Protein AF-A0A7S4DBD8-F1 (afdb_monomer_lite)

Structure (mmCIF, N/CA/C/O backbone):
data_AF-A0A7S4DBD8-F1
#
_entry.id   AF-A0A7S4DBD8-F1
#
loop_
_atom_site.group_PDB
_atom_site.id
_atom_site.type_symbol
_atom_site.label_atom_id
_atom_site.label_alt_id
_atom_site.label_comp_id
_atom_site.label_asym_id
_atom_site.label_entity_id
_atom_site.label_seq_id
_atom_site.pdbx_PDB_ins_code
_atom_site.Cartn_x
_atom_site.Cartn_y
_atom_site.Cartn_z
_atom_site.occupancy
_atom_site.B_iso_or_equiv
_atom_site.auth_seq_id
_atom_site.auth_comp_id
_atom_site.auth_asym_id
_atom_site.auth_atom_id
_atom_site.pdbx_PDB_model_num
ATOM 1 N N . SER A 1 1 ? -1.464 -14.300 -51.117 1.00 30.84 1 SER A N 1
ATOM 2 C CA . SER A 1 1 ? -1.852 -12.880 -51.009 1.00 30.84 1 SER A CA 1
ATOM 3 C C . SER A 1 1 ? -0.601 -12.068 -50.718 1.00 30.84 1 SER A C 1
ATOM 5 O O . SER A 1 1 ? 0.132 -12.392 -49.793 1.00 30.84 1 SER A O 1
ATOM 7 N N . SER A 1 2 ? -0.289 -11.096 -51.573 1.00 32.88 2 SER A N 1
ATOM 8 C CA . SER A 1 2 ? 0.919 -10.268 -51.494 1.00 32.88 2 SER A CA 1
ATOM 9 C C . SER A 1 2 ? 0.820 -9.290 -50.318 1.00 32.88 2 SER A C 1
ATOM 11 O O . SER A 1 2 ? 0.031 -8.345 -50.369 1.00 32.88 2 SER A O 1
ATOM 13 N N . GLY A 1 3 ? 1.591 -9.513 -49.253 1.00 34.25 3 GLY A N 1
ATOM 14 C CA . GLY A 1 3 ? 1.747 -8.522 -48.189 1.00 34.25 3 GLY A CA 1
ATOM 15 C C . GLY A 1 3 ? 2.461 -7.293 -48.745 1.00 34.25 3 GLY A C 1
ATOM 16 O O . GLY A 1 3 ? 3.567 -7.412 -49.268 1.00 34.25 3 GLY A O 1
ATOM 17 N N . LYS A 1 4 ? 1.819 -6.125 -48.680 1.00 39.41 4 LYS A N 1
ATOM 18 C CA . LYS A 1 4 ? 2.449 -4.860 -49.066 1.00 39.41 4 LYS A CA 1
ATOM 19 C C . LYS A 1 4 ? 3.406 -4.444 -47.945 1.00 39.41 4 LYS A C 1
ATOM 21 O O . LYS A 1 4 ? 2.991 -4.362 -46.794 1.00 39.41 4 LYS A O 1
ATOM 26 N N . LYS A 1 5 ? 4.683 -4.238 -48.274 1.00 40.88 5 LYS A N 1
ATOM 27 C CA . LYS A 1 5 ? 5.710 -3.761 -47.334 1.00 40.88 5 LYS A CA 1
ATOM 28 C C . LYS A 1 5 ? 5.734 -2.234 -47.349 1.00 40.88 5 LYS A C 1
ATOM 30 O O . LYS A 1 5 ? 5.762 -1.646 -48.434 1.00 40.88 5 LYS A O 1
ATOM 35 N N . PHE A 1 6 ? 5.750 -1.615 -46.172 1.00 42.97 6 PHE A N 1
ATOM 36 C CA . PHE A 1 6 ? 5.856 -0.165 -46.014 1.00 42.97 6 PHE A CA 1
ATOM 37 C C . PHE A 1 6 ? 7.155 0.182 -45.281 1.00 42.97 6 PHE A C 1
ATOM 39 O O . PHE A 1 6 ? 7.536 -0.487 -44.320 1.00 42.97 6 PHE A O 1
ATOM 46 N N . SER A 1 7 ? 7.845 1.221 -45.734 1.00 41.75 7 SER A N 1
ATOM 47 C CA . SER A 1 7 ? 8.977 1.830 -45.042 1.00 41.75 7 SER A CA 1
ATOM 48 C C . SER A 1 7 ? 8.594 3.246 -44.633 1.00 41.75 7 SER A C 1
ATOM 50 O O . SER A 1 7 ? 7.959 3.970 -45.394 1.00 41.75 7 SER A O 1
ATOM 52 N N . CYS A 1 8 ? 8.933 3.639 -43.409 1.00 42.66 8 CYS A N 1
ATOM 53 C CA . CYS A 1 8 ? 8.659 4.977 -42.906 1.00 42.66 8 CYS A CA 1
ATOM 54 C C . CYS A 1 8 ? 9.992 5.655 -42.597 1.00 42.66 8 CYS A C 1
ATOM 56 O O . CYS A 1 8 ? 10.751 5.179 -41.757 1.00 42.66 8 CYS A O 1
ATOM 58 N N . SER A 1 9 ? 10.292 6.760 -43.276 1.00 43.16 9 SER A N 1
ATOM 59 C CA . SER A 1 9 ? 11.479 7.570 -42.994 1.00 43.16 9 SER A CA 1
ATOM 60 C C . SER A 1 9 ? 11.057 8.880 -42.341 1.00 43.16 9 SER A C 1
ATOM 62 O O . SER A 1 9 ? 10.269 9.635 -42.916 1.00 43.16 9 SER A O 1
ATOM 64 N N . ILE A 1 10 ? 11.585 9.145 -41.148 1.00 44.38 10 ILE A N 1
ATOM 65 C CA . ILE A 1 10 ? 11.372 10.392 -40.412 1.00 44.38 10 ILE A CA 1
ATOM 66 C C . ILE A 1 10 ? 12.601 11.268 -40.655 1.00 44.38 10 ILE A C 1
ATOM 68 O O . ILE A 1 10 ? 13.724 10.834 -40.408 1.00 44.38 10 ILE A O 1
ATOM 72 N N . SER A 1 11 ? 12.390 12.477 -41.171 1.00 39.19 11 SER A N 1
ATOM 73 C CA . SER A 1 11 ? 13.423 13.519 -41.241 1.00 39.19 11 SER A CA 1
ATOM 74 C C . SER A 1 11 ? 13.046 14.662 -40.300 1.00 39.19 11 SER A C 1
ATOM 76 O O . SER A 1 11 ? 11.865 14.802 -39.986 1.00 39.19 11 SER A O 1
ATOM 78 N N . ASP A 1 12 ? 14.015 15.483 -39.884 1.00 38.62 12 ASP A N 1
ATOM 79 C CA . ASP A 1 12 ? 13.894 16.585 -38.900 1.00 38.62 12 ASP A CA 1
ATOM 80 C C . ASP A 1 12 ? 12.817 17.660 -39.195 1.00 38.62 12 ASP A C 1
ATOM 82 O O . ASP A 1 12 ? 12.708 18.658 -38.488 1.00 38.62 12 ASP A O 1
ATOM 86 N N . LYS A 1 13 ? 12.002 17.490 -40.239 1.00 39.47 13 LYS A N 1
ATOM 87 C CA . LYS A 1 13 ? 10.933 18.397 -40.660 1.00 39.47 13 LYS A CA 1
ATOM 88 C C . LYS A 1 13 ? 9.560 17.746 -40.490 1.00 39.47 13 LYS A C 1
ATOM 90 O O . LYS A 1 13 ? 9.012 17.330 -41.496 1.00 39.47 13 LYS A O 1
ATOM 95 N N . GLU A 1 14 ? 9.039 17.633 -39.263 1.00 41.59 14 GLU A N 1
ATOM 96 C CA . GLU A 1 14 ? 7.618 17.391 -38.868 1.00 41.59 14 GLU A CA 1
ATOM 97 C C . GLU A 1 14 ? 6.717 16.488 -39.759 1.00 41.59 14 GLU A C 1
ATOM 99 O O . GLU A 1 14 ? 5.490 16.565 -39.717 1.00 41.59 14 GLU A O 1
ATOM 104 N N . GLN A 1 15 ? 7.292 15.615 -40.582 1.00 41.03 15 GLN A N 1
ATOM 105 C CA . GLN A 1 15 ? 6.603 14.813 -41.583 1.00 41.03 15 GLN A CA 1
ATOM 106 C C . GLN A 1 15 ? 7.310 13.465 -41.677 1.00 41.03 15 GLN A C 1
ATOM 108 O O . GLN A 1 15 ? 8.490 13.368 -42.027 1.00 41.03 15 GLN A O 1
ATOM 113 N N . ALA A 1 16 ? 6.563 12.412 -41.362 1.00 41.06 16 ALA A N 1
ATOM 114 C CA . ALA A 1 16 ? 6.961 11.039 -41.603 1.00 41.06 16 ALA A CA 1
ATOM 115 C C . ALA A 1 16 ? 6.476 10.634 -43.001 1.00 41.06 16 ALA A C 1
ATOM 117 O O . ALA A 1 16 ? 5.280 10.687 -43.294 1.00 41.06 16 ALA A O 1
ATOM 118 N N . SER A 1 17 ? 7.404 10.264 -43.884 1.00 42.59 17 SER A N 1
ATOM 119 C CA . SER A 1 17 ? 7.061 9.789 -45.225 1.00 42.59 17 SER A CA 1
ATOM 120 C C . SER A 1 17 ? 6.909 8.273 -45.206 1.00 42.59 17 SER A C 1
ATOM 122 O O . SER A 1 17 ? 7.875 7.561 -44.920 1.00 42.59 17 SER A O 1
ATOM 124 N N . LEU A 1 18 ? 5.703 7.786 -45.511 1.00 42.75 18 LEU A N 1
ATOM 125 C CA . LEU A 1 18 ? 5.395 6.363 -45.616 1.00 42.75 18 LEU A CA 1
ATOM 126 C C . LEU A 1 18 ? 5.480 5.925 -47.087 1.00 42.75 18 LEU A C 1
ATOM 128 O O . LEU A 1 18 ? 4.648 6.288 -47.924 1.00 42.75 18 LEU A O 1
ATOM 132 N N . HIS A 1 19 ? 6.500 5.141 -47.412 1.00 42.31 19 HIS A N 1
ATOM 133 C CA . HIS A 1 19 ? 6.759 4.620 -48.746 1.00 42.31 19 HIS A CA 1
ATOM 134 C C . HIS A 1 19 ? 6.315 3.159 -48.853 1.00 42.31 19 HIS A C 1
ATOM 136 O O . HIS A 1 19 ? 6.663 2.318 -48.028 1.00 42.31 19 HIS A O 1
ATOM 142 N N . LEU A 1 20 ? 5.569 2.823 -49.907 1.00 39.00 20 LEU A N 1
ATOM 143 C CA . LEU A 1 20 ? 5.432 1.436 -50.346 1.00 39.00 20 LEU A CA 1
ATOM 144 C C . LEU A 1 20 ? 6.758 0.962 -50.935 1.00 39.00 20 LEU A C 1
ATOM 146 O O . LEU A 1 20 ? 7.378 1.683 -51.722 1.00 39.00 20 LEU A O 1
ATOM 150 N N . HIS A 1 21 ? 7.130 -0.286 -50.660 1.00 41.19 21 HIS A N 1
ATOM 151 C CA . HIS A 1 21 ? 8.249 -0.969 -51.314 1.00 41.19 21 HIS A CA 1
ATOM 152 C C . HIS A 1 21 ? 7.914 -1.334 -52.781 1.00 41.19 21 HIS A C 1
ATOM 154 O O . HIS A 1 21 ? 8.151 -2.452 -53.208 1.00 41.19 21 HIS A O 1
ATOM 160 N N . GLU A 1 22 ? 7.288 -0.407 -53.517 1.00 36.69 22 GLU A N 1
ATOM 161 C CA . GLU A 1 22 ? 6.977 -0.431 -54.956 1.00 36.69 22 GLU A CA 1
ATOM 162 C C . GLU A 1 22 ? 6.472 0.954 -55.451 1.00 36.69 22 GLU A C 1
ATOM 164 O O . GLU A 1 22 ? 5.603 1.068 -56.310 1.00 36.69 22 GLU A O 1
ATOM 169 N N . GLY A 1 23 ? 7.025 2.051 -54.913 1.00 34.59 23 GLY A N 1
ATOM 170 C CA . GLY A 1 23 ? 7.108 3.323 -55.649 1.00 34.59 23 GLY A CA 1
ATOM 171 C C . GLY A 1 23 ? 5.906 4.280 -55.639 1.00 34.59 23 GLY A C 1
ATOM 172 O O . GLY A 1 23 ? 5.933 5.241 -56.402 1.00 34.59 23 GLY A O 1
ATOM 173 N N . ALA A 1 24 ? 4.894 4.106 -54.779 1.00 29.47 24 ALA A N 1
ATOM 174 C CA . ALA A 1 24 ? 3.815 5.095 -54.617 1.00 29.47 24 ALA A CA 1
ATOM 175 C C . ALA A 1 24 ? 3.706 5.601 -53.160 1.00 29.47 24 ALA A C 1
ATOM 177 O O . ALA A 1 24 ? 3.591 4.776 -52.248 1.00 29.47 24 ALA A O 1
ATOM 178 N N . PRO A 1 25 ? 3.737 6.927 -52.904 1.00 38.84 25 PRO A N 1
ATOM 179 C CA . PRO A 1 25 ? 3.486 7.475 -51.573 1.00 38.84 25 PRO A CA 1
ATOM 180 C C . PRO A 1 25 ? 2.003 7.296 -51.216 1.00 38.84 25 PRO A C 1
ATOM 182 O O . PRO A 1 25 ? 1.128 7.707 -51.975 1.00 38.84 25 PRO A O 1
ATOM 185 N N . LEU A 1 26 ? 1.706 6.693 -50.060 1.00 41.28 26 LEU A N 1
ATOM 186 C CA . LEU A 1 26 ? 0.321 6.470 -49.603 1.00 41.28 26 LEU A CA 1
ATOM 187 C C . LEU A 1 26 ? -0.323 7.685 -48.920 1.00 41.28 26 LEU A C 1
ATOM 189 O O . LEU A 1 26 ? -1.432 7.590 -48.401 1.00 41.28 26 LEU A O 1
ATOM 193 N N . GLY A 1 27 ? 0.346 8.833 -48.962 1.00 46.72 27 GLY A N 1
ATOM 194 C CA . GLY A 1 27 ? -0.074 10.050 -48.280 1.00 46.72 27 GLY A CA 1
ATOM 195 C C . GLY A 1 27 ? 0.664 10.264 -46.961 1.00 46.72 27 GLY A C 1
ATOM 196 O O . GLY A 1 27 ? 1.426 9.418 -46.495 1.00 46.72 27 GLY A O 1
ATOM 197 N N . LEU A 1 28 ? 0.460 11.449 -46.393 1.00 44.28 28 LEU A N 1
ATOM 198 C CA . LEU A 1 28 ? 1.039 11.871 -45.123 1.00 44.28 28 LEU A CA 1
ATOM 199 C C . LEU A 1 28 ? 0.230 11.233 -43.987 1.00 44.28 28 LEU A C 1
ATOM 201 O O . LEU A 1 28 ? -0.937 11.574 -43.803 1.00 44.28 28 LEU A O 1
ATOM 205 N N . CYS A 1 29 ? 0.822 10.323 -43.214 1.00 52.62 29 CYS A N 1
ATOM 206 C CA . CYS A 1 29 ? 0.290 10.030 -41.886 1.00 52.62 29 CYS A CA 1
ATOM 207 C C . CYS A 1 29 ? 0.736 11.160 -40.951 1.00 52.62 29 CYS A C 1
ATOM 209 O O . CYS A 1 29 ? 1.924 11.482 -40.886 1.00 52.62 29 CYS A O 1
ATOM 211 N N . GLY A 1 30 ? -0.209 11.791 -40.253 1.00 54.66 30 GLY A N 1
ATOM 212 C CA . GLY A 1 30 ? 0.129 12.810 -39.260 1.00 54.66 30 GLY A CA 1
ATOM 213 C C . GLY A 1 30 ? 1.022 12.216 -38.169 1.00 54.66 30 GLY A C 1
ATOM 214 O O . GLY A 1 30 ? 0.830 11.065 -37.770 1.00 54.66 30 GLY A O 1
ATOM 215 N N . MET A 1 31 ? 1.985 13.000 -37.675 1.00 57.38 31 MET A N 1
ATOM 216 C CA . MET A 1 31 ? 2.896 12.590 -36.597 1.00 57.38 31 MET A CA 1
ATOM 217 C C . MET A 1 31 ? 2.148 12.053 -35.367 1.00 57.38 31 MET A C 1
ATOM 219 O O . MET A 1 31 ? 2.614 11.110 -34.740 1.00 57.38 31 MET A O 1
ATOM 223 N N . GLU A 1 32 ? 0.950 12.566 -35.072 1.00 58.91 32 GLU A N 1
ATOM 224 C CA . GLU A 1 32 ? 0.086 12.071 -33.990 1.00 58.91 32 GLU A CA 1
ATOM 225 C C . GLU A 1 32 ? -0.325 10.602 -34.167 1.00 58.91 32 GLU A C 1
ATOM 227 O O . GLU A 1 32 ? -0.261 9.819 -33.222 1.00 58.91 32 GLU A O 1
ATOM 232 N N . SER A 1 33 ? -0.699 10.191 -35.384 1.00 64.69 33 SER A N 1
ATOM 233 C CA . SER A 1 33 ? -1.080 8.800 -35.666 1.00 64.69 33 SER A CA 1
ATOM 234 C C . SER A 1 33 ? 0.113 7.851 -35.553 1.00 64.69 33 SER A C 1
ATOM 236 O O . SER A 1 33 ? -0.039 6.710 -35.121 1.00 64.69 33 SER A O 1
ATOM 238 N N . LEU A 1 34 ? 1.308 8.332 -35.905 1.00 68.75 34 LEU A N 1
ATOM 239 C CA . LEU A 1 34 ? 2.552 7.590 -35.735 1.00 68.75 34 LEU A CA 1
ATOM 240 C C . LEU A 1 34 ? 2.935 7.467 -34.253 1.00 68.75 34 LEU A C 1
ATOM 242 O O . LEU A 1 34 ? 3.295 6.376 -33.816 1.00 68.75 34 LEU A O 1
ATOM 246 N N . CYS A 1 35 ? 2.815 8.542 -33.468 1.00 66.94 35 CYS A N 1
ATOM 247 C CA . CYS A 1 35 ? 3.042 8.511 -32.022 1.00 66.94 35 CYS A CA 1
ATOM 248 C C . CYS A 1 35 ? 2.098 7.520 -31.335 1.00 66.94 35 CYS A C 1
ATOM 250 O O . CYS A 1 35 ? 2.565 6.668 -30.584 1.00 66.94 35 CYS A O 1
ATOM 252 N N . GLN A 1 36 ? 0.804 7.551 -31.667 1.00 68.75 36 GLN A N 1
ATOM 253 C CA . GLN A 1 36 ? -0.171 6.610 -31.115 1.00 68.75 36 GLN A CA 1
ATOM 254 C C . GLN A 1 36 ? 0.155 5.156 -31.488 1.00 68.75 36 GLN A C 1
ATOM 256 O O . GLN A 1 36 ? 0.064 4.265 -30.648 1.00 68.75 36 GLN A O 1
ATOM 261 N N . PHE A 1 37 ? 0.571 4.907 -32.734 1.00 73.12 37 PHE A N 1
ATOM 262 C CA . PHE A 1 37 ? 1.004 3.579 -33.176 1.00 73.12 37 PHE A CA 1
ATOM 263 C C . PHE A 1 37 ? 2.242 3.092 -32.403 1.00 73.12 37 PHE A C 1
ATOM 265 O O . PHE A 1 37 ? 2.311 1.929 -32.009 1.00 73.12 37 PHE A O 1
ATOM 272 N N . MET A 1 38 ? 3.212 3.976 -32.155 1.00 73.94 38 MET A N 1
ATOM 273 C CA . MET A 1 38 ? 4.415 3.663 -31.377 1.00 73.94 38 MET A CA 1
ATOM 274 C C . MET A 1 38 ? 4.095 3.414 -29.895 1.00 73.94 38 MET A C 1
ATOM 276 O O . MET A 1 38 ? 4.642 2.482 -29.306 1.00 73.94 38 MET A O 1
ATOM 280 N N . GLU A 1 39 ? 3.197 4.194 -2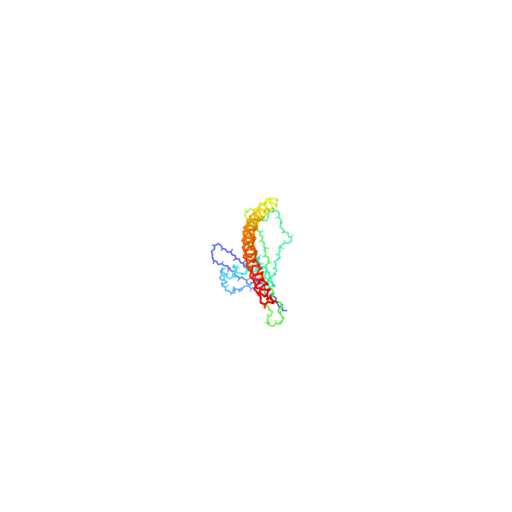9.292 1.00 75.56 39 GLU A N 1
ATOM 281 C CA . GLU A 1 39 ? 2.712 3.965 -27.924 1.00 75.56 39 GLU A CA 1
ATOM 282 C C . GLU A 1 39 ? 2.000 2.618 -27.797 1.00 75.56 39 GLU A C 1
ATOM 284 O O . GLU A 1 39 ? 2.295 1.838 -26.888 1.00 75.56 39 GLU A O 1
ATOM 289 N N . ASP A 1 40 ? 1.113 2.310 -28.741 1.00 76.12 40 ASP A N 1
ATOM 290 C CA . ASP A 1 40 ? 0.382 1.048 -28.788 1.00 76.12 40 ASP A CA 1
ATOM 291 C C . ASP A 1 40 ? 1.324 -0.160 -28.912 1.00 76.12 40 ASP A C 1
ATOM 293 O O . ASP A 1 40 ? 1.099 -1.188 -28.264 1.00 76.12 40 ASP A O 1
ATOM 297 N N . ALA A 1 41 ? 2.397 -0.019 -29.696 1.00 74.12 41 ALA A N 1
ATOM 298 C CA . ALA A 1 41 ? 3.384 -1.067 -29.929 1.00 74.12 41 ALA A CA 1
ATOM 299 C C . ALA A 1 41 ? 4.369 -1.260 -28.760 1.00 74.12 41 ALA A C 1
ATOM 301 O O . ALA A 1 41 ? 4.634 -2.398 -28.373 1.00 74.12 41 ALA A O 1
ATOM 302 N N . PHE A 1 42 ? 4.929 -0.184 -28.192 1.00 74.75 42 PHE A N 1
ATOM 303 C CA . PHE A 1 42 ? 6.019 -0.283 -27.204 1.00 74.75 42 PHE A CA 1
ATOM 304 C C . PHE A 1 42 ? 5.587 -0.096 -25.758 1.00 74.75 42 PHE A C 1
ATOM 306 O O . PHE A 1 42 ? 6.139 -0.752 -24.874 1.00 74.75 42 PHE A O 1
ATOM 313 N N . VAL A 1 43 ? 4.648 0.814 -25.508 1.00 75.62 43 VAL A N 1
ATOM 314 C CA . VAL A 1 43 ? 4.262 1.209 -24.148 1.00 75.62 43 VAL A CA 1
ATOM 315 C C . VAL A 1 43 ? 3.107 0.344 -23.667 1.00 75.62 43 VAL A C 1
ATOM 317 O O . VAL A 1 43 ? 3.183 -0.246 -22.593 1.00 75.62 43 VAL A O 1
ATOM 320 N N . LEU A 1 44 ? 2.055 0.240 -24.479 1.00 77.06 44 LEU A N 1
ATOM 321 C CA . LEU A 1 44 ? 0.831 -0.478 -24.124 1.00 77.06 44 LEU A CA 1
ATOM 322 C C . LEU A 1 44 ? 0.859 -1.960 -24.515 1.00 77.06 44 LEU A C 1
ATOM 324 O O . LEU A 1 44 ? 0.015 -2.712 -24.035 1.00 77.06 44 LEU A O 1
ATOM 328 N N . GLN A 1 45 ? 1.803 -2.372 -25.374 1.00 79.31 45 GLN A N 1
ATOM 329 C CA . GLN A 1 45 ? 1.961 -3.748 -25.872 1.00 79.31 45 GLN A CA 1
ATOM 330 C C . GLN A 1 45 ? 0.624 -4.372 -26.304 1.00 79.31 45 GLN A C 1
ATOM 332 O O . GLN A 1 45 ? 0.255 -5.472 -25.880 1.00 79.31 45 GLN A O 1
ATOM 337 N N . LYS A 1 46 ? -0.144 -3.642 -27.122 1.00 79.25 46 LYS A N 1
ATOM 338 C CA . LYS A 1 46 ? -1.474 -4.092 -27.544 1.00 79.25 46 LYS A CA 1
ATOM 339 C C . LYS A 1 46 ? -1.392 -5.413 -28.327 1.00 79.25 46 LYS A C 1
ATOM 341 O O . LYS A 1 46 ? -0.449 -5.631 -29.092 1.00 79.25 46 LYS A O 1
ATOM 346 N N . PRO A 1 47 ? -2.401 -6.293 -28.199 1.00 78.25 47 PRO A N 1
ATOM 347 C CA . PRO A 1 47 ? -2.449 -7.533 -28.964 1.00 78.25 47 PRO A CA 1
ATOM 348 C C . PRO A 1 47 ? -2.473 -7.256 -30.475 1.00 78.25 47 PRO A C 1
ATOM 350 O O . PRO A 1 47 ? -3.104 -6.306 -30.938 1.00 78.25 47 PRO A O 1
ATOM 353 N N . GLY A 1 48 ? -1.777 -8.102 -31.237 1.00 76.12 48 GLY A N 1
ATOM 354 C CA . GLY A 1 48 ? -1.609 -7.960 -32.687 1.00 76.12 48 GLY A CA 1
ATOM 355 C C . GLY A 1 48 ? -0.324 -7.240 -33.102 1.00 76.12 48 GLY A C 1
ATOM 356 O O . GLY A 1 48 ? 0.085 -7.379 -34.251 1.00 76.12 48 GLY A O 1
ATOM 357 N N . PHE A 1 49 ? 0.354 -6.538 -32.189 1.00 76.88 49 PHE A N 1
ATOM 358 C CA . PHE A 1 49 ? 1.663 -5.939 -32.451 1.00 76.88 49 PHE A CA 1
ATOM 359 C C . PHE A 1 49 ? 2.809 -6.919 -32.175 1.00 76.88 49 PHE A C 1
ATOM 361 O O . PHE A 1 49 ? 2.798 -7.657 -31.190 1.00 76.88 49 PHE A O 1
ATOM 368 N N . SER A 1 50 ? 3.830 -6.900 -33.027 1.00 79.00 50 SER A N 1
ATOM 369 C CA . SER A 1 50 ? 5.098 -7.589 -32.804 1.00 79.00 50 SER A CA 1
ATOM 370 C C . SER A 1 50 ? 6.272 -6.718 -33.243 1.00 79.00 50 SER A C 1
ATOM 372 O O . SER A 1 50 ? 6.222 -6.033 -34.264 1.00 79.00 50 SER A O 1
ATOM 374 N N . CYS A 1 51 ? 7.346 -6.742 -32.458 1.00 77.31 51 CYS A N 1
ATOM 375 C CA . CYS A 1 51 ? 8.557 -5.972 -32.718 1.00 77.31 51 CYS A CA 1
ATOM 376 C C . CYS A 1 51 ? 9.719 -6.939 -32.923 1.00 77.31 51 CYS A C 1
ATOM 378 O O . CYS A 1 51 ? 9.956 -7.815 -32.094 1.00 77.31 51 CYS A O 1
ATOM 380 N N . SER A 1 52 ? 10.441 -6.778 -34.028 1.00 74.38 52 SER A N 1
ATOM 381 C CA . SER A 1 52 ? 11.617 -7.585 -34.348 1.00 74.38 52 SER A CA 1
ATOM 382 C C . SER A 1 52 ? 12.838 -6.693 -34.503 1.00 74.38 52 SER A C 1
ATOM 384 O O . SER A 1 52 ? 12.824 -5.680 -35.210 1.00 74.38 52 SER A O 1
ATOM 386 N N . LEU A 1 53 ? 13.880 -7.085 -33.783 1.00 69.25 53 LEU A N 1
ATOM 387 C CA . LEU A 1 53 ? 15.200 -6.482 -33.810 1.00 69.25 53 LEU A CA 1
ATOM 388 C C . LEU A 1 53 ? 16.044 -7.218 -34.860 1.00 69.25 53 LEU A C 1
ATOM 390 O O . LEU A 1 53 ? 15.862 -8.425 -35.030 1.00 69.25 53 LEU A O 1
ATOM 394 N N . PRO A 1 54 ? 16.960 -6.534 -35.561 1.00 66.12 54 PRO A N 1
ATOM 395 C CA . PRO A 1 54 ? 17.902 -7.209 -36.438 1.00 66.12 54 PRO A CA 1
ATOM 396 C C . PRO A 1 54 ? 18.815 -8.105 -35.589 1.00 66.12 54 PRO A C 1
ATOM 398 O O . PRO A 1 54 ? 19.267 -7.693 -34.522 1.00 66.12 54 PRO A O 1
ATOM 401 N N . GLU A 1 55 ? 19.077 -9.328 -36.061 1.00 56.59 55 GLU A N 1
ATOM 402 C CA . GLU A 1 55 ? 19.837 -10.362 -35.328 1.00 56.59 55 GLU A CA 1
ATOM 403 C C . GLU A 1 55 ? 21.270 -9.938 -34.965 1.00 56.59 55 GLU A C 1
ATOM 405 O O . GLU A 1 55 ? 21.862 -10.504 -34.049 1.00 56.59 55 GLU A O 1
ATOM 410 N N . PHE A 1 56 ? 21.815 -8.921 -35.638 1.00 49.47 56 PHE A N 1
ATOM 411 C CA . PHE A 1 56 ? 23.146 -8.387 -35.377 1.00 49.47 56 PHE A CA 1
ATOM 412 C C . PHE A 1 56 ? 23.103 -6.872 -35.178 1.00 49.47 56 PHE A C 1
ATOM 414 O O . PHE A 1 56 ? 22.916 -6.097 -36.115 1.00 49.47 56 PHE A O 1
ATOM 421 N N . LEU A 1 57 ? 23.332 -6.455 -33.935 1.00 55.03 57 LEU A N 1
ATOM 422 C CA . LEU A 1 57 ? 23.767 -5.105 -33.601 1.00 55.03 57 LEU A CA 1
ATOM 423 C C . LEU A 1 57 ? 25.284 -5.160 -33.428 1.00 55.03 57 LEU A C 1
ATOM 425 O O . LEU A 1 57 ? 25.775 -5.474 -32.343 1.00 55.03 57 LEU A O 1
ATOM 429 N N . GLU A 1 58 ? 26.037 -4.903 -34.498 1.00 54.03 58 GLU A N 1
ATOM 430 C CA . GLU A 1 58 ? 27.485 -4.729 -34.366 1.00 54.03 58 GLU A CA 1
ATOM 431 C C . GLU A 1 58 ? 27.790 -3.594 -33.370 1.00 54.03 58 GLU A C 1
ATOM 433 O O . GLU A 1 58 ? 27.043 -2.626 -33.205 1.00 54.03 58 GLU A O 1
ATOM 438 N N . SER A 1 59 ? 28.910 -3.701 -32.665 1.00 54.00 59 SER A N 1
ATOM 439 C CA . SER A 1 59 ? 29.344 -2.715 -31.668 1.00 54.00 59 SER A CA 1
ATOM 440 C C . SER A 1 59 ? 29.593 -1.311 -32.246 1.00 54.00 59 SER A C 1
ATOM 442 O O . SER A 1 59 ? 29.697 -0.354 -31.483 1.00 54.00 59 SER A O 1
ATOM 444 N N . SER A 1 60 ? 29.638 -1.182 -33.573 1.00 54.25 60 SER A N 1
ATOM 445 C CA . SER A 1 60 ? 29.929 0.025 -34.352 1.00 54.25 60 SER A CA 1
ATOM 446 C C . SER A 1 60 ? 28.712 0.677 -35.024 1.00 54.25 60 SER A C 1
ATOM 448 O O . SER A 1 60 ? 28.886 1.688 -35.706 1.00 54.25 60 SER A O 1
ATOM 450 N N . VAL A 1 61 ? 27.489 0.144 -34.881 1.00 56.50 61 VAL A N 1
ATOM 451 C CA . VAL A 1 61 ? 26.349 0.692 -35.637 1.00 56.50 61 VAL A CA 1
ATOM 452 C C . VAL A 1 61 ? 25.804 1.967 -34.980 1.00 56.50 61 VAL A C 1
ATOM 454 O O . VAL A 1 61 ? 25.190 1.937 -33.917 1.00 56.50 61 VAL A O 1
ATOM 457 N N . SER A 1 62 ? 25.991 3.102 -35.659 1.00 57.31 62 SER A N 1
ATOM 458 C CA . SER A 1 62 ? 25.398 4.412 -35.339 1.00 57.31 62 SER A CA 1
ATOM 459 C C . SER A 1 62 ? 23.907 4.500 -35.677 1.00 57.31 62 SER A C 1
ATOM 461 O O . SER A 1 62 ? 23.291 5.556 -35.537 1.00 57.31 62 SER A O 1
ATOM 463 N N . SER A 1 63 ? 23.313 3.407 -36.156 1.00 61.09 63 SER A N 1
ATOM 464 C CA . SER A 1 63 ? 21.897 3.330 -36.473 1.00 61.09 63 SER A CA 1
ATOM 465 C C . SER A 1 63 ? 21.335 1.929 -36.256 1.00 61.09 63 SER A C 1
ATOM 467 O O . SER A 1 63 ? 22.054 0.939 -36.228 1.00 61.09 63 SER A O 1
ATOM 469 N N . MET A 1 64 ? 20.030 1.835 -36.080 1.00 64.69 64 MET A N 1
ATOM 470 C CA . MET A 1 64 ? 19.330 0.602 -35.786 1.00 64.69 64 MET A CA 1
ATOM 471 C C . MET A 1 64 ? 18.013 0.602 -36.539 1.00 64.69 64 MET A C 1
ATOM 473 O O . MET A 1 64 ? 17.262 1.571 -36.474 1.00 64.69 64 MET A O 1
ATOM 477 N N . SER A 1 65 ? 17.733 -0.472 -37.271 1.00 66.00 65 SER A N 1
ATOM 478 C CA . SER A 1 65 ? 16.471 -0.617 -37.991 1.00 66.00 65 SER A CA 1
ATOM 479 C C . SER A 1 65 ? 15.554 -1.557 -37.226 1.00 66.00 65 SER A C 1
ATOM 481 O O . SER A 1 65 ? 15.853 -2.737 -37.098 1.00 66.00 65 SER A O 1
ATOM 483 N N . LEU A 1 66 ? 14.456 -1.035 -36.698 1.00 70.00 66 LEU A N 1
ATOM 484 C CA . LEU A 1 66 ? 13.456 -1.789 -35.956 1.00 70.00 66 LEU A CA 1
ATOM 485 C C . LEU A 1 66 ? 12.255 -2.056 -36.856 1.00 70.00 66 LEU A C 1
ATOM 487 O O . LEU A 1 66 ? 11.735 -1.136 -37.485 1.00 70.00 66 LEU A O 1
ATOM 491 N N . THR A 1 67 ? 11.804 -3.307 -36.907 1.00 74.38 67 THR A N 1
ATOM 492 C CA . THR A 1 67 ? 10.601 -3.669 -37.659 1.00 74.38 67 THR A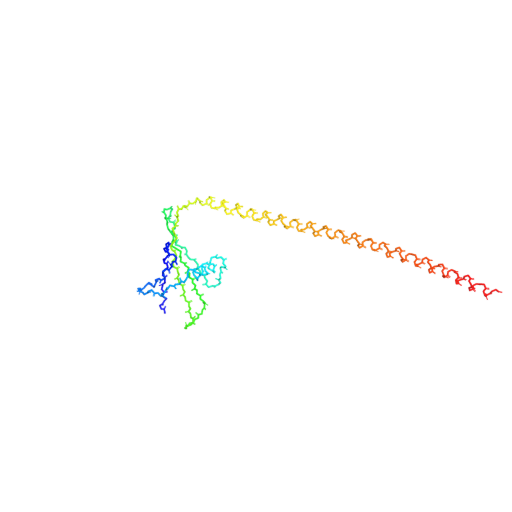 CA 1
ATOM 493 C C . THR A 1 67 ? 9.449 -3.905 -36.698 1.00 74.38 67 THR A C 1
ATOM 495 O O . THR A 1 67 ? 9.491 -4.831 -35.886 1.00 74.38 67 THR A O 1
ATOM 498 N N . ILE A 1 68 ? 8.405 -3.095 -36.829 1.00 73.81 68 ILE A N 1
ATOM 499 C CA . ILE A 1 68 ? 7.151 -3.220 -36.089 1.00 73.81 68 ILE A CA 1
ATOM 500 C C . ILE A 1 68 ? 6.106 -3.762 -37.046 1.00 73.81 68 ILE A C 1
ATOM 502 O O . ILE A 1 68 ? 5.901 -3.207 -38.124 1.00 73.81 68 ILE A O 1
ATOM 506 N N . SER A 1 69 ? 5.449 -4.844 -36.662 1.00 73.75 69 SER A N 1
ATOM 507 C CA . SER A 1 69 ? 4.360 -5.435 -37.426 1.00 73.75 69 SER A CA 1
ATOM 508 C C . SER A 1 69 ? 3.078 -5.382 -36.612 1.00 73.75 69 SER A C 1
ATOM 510 O O . SER A 1 69 ? 3.104 -5.577 -35.402 1.00 73.75 69 SER A O 1
ATOM 512 N N . TYR A 1 70 ? 1.961 -5.132 -37.280 1.00 76.00 70 TYR A N 1
ATOM 513 C CA . TYR A 1 70 ? 0.624 -5.268 -36.724 1.00 76.00 70 TYR A CA 1
ATOM 514 C C . TYR A 1 70 ? -0.171 -6.242 -37.588 1.00 76.00 70 TYR A C 1
ATOM 516 O O . TYR A 1 70 ? -0.231 -6.069 -38.808 1.00 76.00 70 TYR A O 1
ATOM 524 N N . ASP A 1 71 ? -0.779 -7.244 -36.964 1.00 74.81 71 ASP A N 1
ATOM 525 C CA . ASP A 1 71 ? -1.737 -8.163 -37.574 1.00 74.81 71 ASP A CA 1
ATOM 526 C C . ASP A 1 71 ? -3.021 -8.150 -36.735 1.00 74.81 71 ASP A C 1
ATOM 528 O O . ASP A 1 71 ? -2.996 -8.417 -35.532 1.00 74.81 71 ASP A O 1
ATOM 532 N N . ASN A 1 72 ? -4.152 -7.834 -37.367 1.00 71.56 72 ASN A N 1
ATOM 533 C CA . ASN A 1 72 ? -5.451 -7.827 -36.696 1.00 71.56 72 ASN A CA 1
ATOM 534 C C . ASN A 1 72 ? -6.028 -9.238 -36.464 1.00 71.56 72 ASN A C 1
ATOM 536 O O . ASN A 1 72 ? -7.126 -9.359 -35.923 1.00 71.56 72 ASN A O 1
ATOM 540 N N . GLY A 1 73 ? -5.325 -10.299 -36.878 1.00 69.06 73 GLY A N 1
ATOM 541 C CA . GLY A 1 73 ? -5.704 -11.693 -36.638 1.00 69.06 73 GLY A CA 1
ATOM 542 C C . GLY A 1 73 ? -6.919 -12.163 -37.443 1.00 69.06 73 GLY A C 1
ATOM 543 O O . GLY A 1 73 ? -7.411 -13.271 -37.230 1.00 69.06 73 GLY A O 1
ATOM 544 N N . MET A 1 74 ? -7.412 -11.338 -38.370 1.00 70.69 74 MET A N 1
ATOM 545 C CA . MET A 1 74 ? -8.571 -11.644 -39.204 1.00 70.69 74 MET A CA 1
ATOM 546 C C . MET A 1 74 ? -8.142 -12.386 -40.474 1.00 70.69 74 MET A C 1
ATOM 548 O O . MET A 1 74 ? -7.034 -12.212 -40.978 1.00 70.69 74 MET A O 1
ATOM 552 N N . SER A 1 75 ? -9.034 -13.207 -41.030 1.00 65.94 75 SER A N 1
ATOM 553 C CA . SER A 1 75 ? -8.809 -13.902 -42.305 1.00 65.94 75 SER A CA 1
ATOM 554 C C . SER A 1 75 ? -9.699 -13.339 -43.420 1.00 65.94 75 SER A C 1
ATOM 556 O O . SER A 1 75 ? -10.734 -12.723 -43.167 1.00 65.94 75 SER A O 1
ATOM 558 N N . GLY A 1 76 ? -9.287 -13.523 -44.678 1.00 59.28 76 GLY A N 1
ATOM 559 C CA . GLY A 1 76 ? -10.039 -13.053 -45.847 1.00 59.28 76 GLY A CA 1
ATOM 560 C C . GLY A 1 76 ? -9.883 -11.552 -46.119 1.00 59.28 76 GLY A C 1
ATOM 561 O O . GLY A 1 76 ? -8.826 -10.975 -45.880 1.00 59.28 76 GLY A O 1
ATOM 562 N N . TYR A 1 77 ? -10.929 -10.911 -46.645 1.00 48.06 77 TYR A N 1
ATOM 563 C CA . TYR A 1 77 ? -10.894 -9.507 -47.090 1.00 48.06 77 TYR A CA 1
ATOM 564 C C . TYR A 1 77 ? -10.740 -8.477 -45.955 1.00 48.06 77 TYR A C 1
ATOM 566 O O . TYR A 1 77 ? -10.463 -7.314 -46.231 1.00 48.06 77 TYR A O 1
ATOM 574 N N . ALA A 1 78 ? -10.901 -8.896 -44.696 1.00 47.53 78 ALA A N 1
ATOM 575 C CA . ALA A 1 78 ? -10.722 -8.059 -43.508 1.00 47.53 78 ALA A CA 1
ATOM 576 C C . ALA A 1 78 ? -9.336 -8.218 -42.853 1.00 47.53 78 ALA A C 1
ATOM 578 O O . ALA A 1 78 ? -9.067 -7.581 -41.834 1.00 47.53 78 ALA A O 1
ATOM 579 N N . ALA A 1 79 ? -8.468 -9.076 -43.403 1.00 52.44 79 ALA A N 1
ATOM 580 C CA . ALA A 1 79 ? -7.111 -9.264 -42.907 1.00 52.44 79 ALA A CA 1
ATOM 581 C C . ALA A 1 79 ? -6.281 -8.008 -43.188 1.00 52.44 79 ALA A C 1
ATOM 583 O O . ALA A 1 79 ? -6.054 -7.649 -44.348 1.00 52.44 79 ALA A O 1
ATOM 584 N N . VAL A 1 80 ? -5.816 -7.351 -42.129 1.00 56.91 80 VAL A N 1
ATOM 585 C CA . VAL A 1 80 ? -4.986 -6.153 -42.234 1.00 56.91 80 VAL A CA 1
ATOM 586 C C . VAL A 1 80 ? -3.644 -6.434 -41.582 1.00 56.91 80 VAL A C 1
ATOM 588 O O . VAL A 1 80 ? -3.569 -6.718 -40.388 1.00 56.91 80 VAL A O 1
ATOM 591 N N . ARG A 1 81 ? -2.583 -6.335 -42.390 1.00 63.69 81 ARG A N 1
ATOM 592 C CA . ARG A 1 81 ? -1.196 -6.402 -41.935 1.00 63.69 81 ARG A CA 1
ATOM 593 C C . ARG A 1 81 ? -0.480 -5.109 -42.262 1.00 63.69 81 ARG A C 1
ATOM 595 O O . ARG A 1 81 ? -0.417 -4.720 -43.429 1.00 63.69 81 ARG A O 1
ATOM 602 N N . PHE A 1 82 ? 0.096 -4.497 -41.241 1.00 64.25 82 PHE A N 1
ATOM 603 C CA . PHE A 1 82 ? 0.994 -3.364 -41.390 1.00 64.25 82 PHE A CA 1
ATOM 604 C C . PHE A 1 82 ? 2.388 -3.766 -40.945 1.00 64.25 82 PHE A C 1
ATOM 606 O O . PHE A 1 82 ? 2.550 -4.478 -39.959 1.00 64.25 82 PHE A O 1
ATOM 613 N N . GLN A 1 83 ? 3.389 -3.300 -41.678 1.00 66.31 83 GLN A N 1
ATOM 614 C CA . GLN A 1 83 ? 4.786 -3.428 -41.302 1.00 66.31 83 GLN A CA 1
ATOM 615 C C . GLN A 1 83 ? 5.409 -2.047 -41.437 1.00 66.31 83 GLN A C 1
ATOM 617 O O . GLN A 1 83 ? 5.283 -1.428 -42.490 1.00 66.31 83 GLN A O 1
ATOM 622 N N . MET A 1 84 ? 6.050 -1.576 -40.376 1.00 69.38 84 MET A N 1
ATOM 623 C CA . MET A 1 84 ? 6.761 -0.312 -40.336 1.00 69.38 84 MET A CA 1
ATOM 624 C C . MET A 1 84 ? 8.215 -0.574 -39.979 1.00 69.38 84 MET A C 1
ATOM 626 O O . MET A 1 84 ? 8.518 -1.223 -38.979 1.00 69.38 84 MET A O 1
ATOM 630 N N . GLN A 1 85 ? 9.106 -0.043 -40.804 1.00 66.25 85 GLN A N 1
ATOM 631 C CA . GLN A 1 85 ? 10.534 -0.044 -40.541 1.00 66.25 85 GLN A CA 1
ATOM 632 C C . GLN A 1 85 ? 10.934 1.328 -40.004 1.00 66.25 85 GLN A C 1
ATOM 634 O O . GLN A 1 85 ? 10.703 2.334 -40.671 1.00 66.25 85 GLN A O 1
ATOM 639 N N . VAL A 1 86 ? 11.506 1.363 -38.803 1.00 67.62 86 VAL A N 1
ATOM 640 C CA . VAL A 1 86 ? 11.967 2.582 -38.133 1.00 67.62 86 VAL A CA 1
ATOM 641 C C . VAL A 1 86 ? 13.484 2.552 -38.081 1.00 67.62 86 VAL A C 1
ATOM 643 O O . VAL A 1 86 ? 14.064 1.627 -37.519 1.00 67.62 86 VAL A O 1
ATOM 646 N N . HIS A 1 87 ? 14.132 3.559 -38.659 1.00 64.25 87 HIS A N 1
ATOM 647 C CA . HIS A 1 87 ? 15.579 3.732 -38.572 1.00 64.25 87 HIS A CA 1
ATOM 648 C C . HIS A 1 87 ? 15.900 4.734 -37.463 1.00 64.25 87 HIS A C 1
ATOM 650 O O . HIS A 1 87 ? 15.568 5.910 -37.562 1.00 64.25 87 HIS A O 1
ATOM 656 N N . LEU A 1 88 ? 16.526 4.254 -36.396 1.00 65.75 88 LEU A N 1
ATOM 657 C CA . LEU A 1 88 ? 16.930 5.032 -35.231 1.00 65.75 88 LEU A CA 1
ATOM 658 C C . LEU A 1 88 ? 18.423 5.309 -35.337 1.00 65.75 88 LEU A C 1
ATOM 660 O O . LEU A 1 88 ? 19.196 4.362 -35.410 1.00 65.75 88 LEU A O 1
ATOM 664 N N . ALA A 1 89 ? 18.846 6.569 -35.331 1.00 62.91 89 ALA A N 1
ATOM 665 C CA . ALA A 1 89 ? 20.259 6.901 -35.184 1.00 62.91 89 ALA A CA 1
ATOM 666 C C . ALA A 1 89 ? 20.643 6.858 -33.694 1.00 62.91 89 ALA A C 1
ATOM 668 O O . ALA A 1 89 ? 20.052 7.551 -32.865 1.00 62.91 89 ALA A O 1
ATOM 669 N N . LEU A 1 90 ? 21.618 6.020 -33.344 1.00 64.69 90 LEU A N 1
ATOM 670 C CA . LEU A 1 90 ? 22.138 5.865 -31.989 1.00 64.69 90 LEU A CA 1
ATOM 671 C C . LEU A 1 90 ? 23.380 6.752 -31.845 1.00 64.69 90 LEU A C 1
ATOM 673 O O . LEU A 1 90 ? 24.484 6.362 -32.217 1.00 64.69 90 LEU A O 1
ATOM 677 N N . PHE A 1 91 ? 23.197 7.967 -31.327 1.00 55.03 91 PHE A N 1
ATOM 678 C CA . PHE A 1 91 ? 24.275 8.964 -31.230 1.00 55.03 91 PHE A CA 1
ATOM 679 C C . PHE A 1 91 ? 25.242 8.738 -30.058 1.00 55.03 91 PHE A C 1
ATOM 681 O O . PHE A 1 91 ? 26.305 9.351 -30.003 1.00 55.03 91 PHE A O 1
ATOM 688 N N . HIS A 1 92 ? 24.909 7.840 -29.133 1.00 57.94 92 HIS A N 1
ATOM 689 C CA . HIS A 1 92 ? 25.776 7.462 -28.027 1.00 57.94 92 HIS A CA 1
ATOM 690 C C . HIS A 1 92 ? 25.328 6.100 -27.497 1.00 57.94 92 HIS A C 1
ATOM 692 O O . HIS A 1 92 ? 24.166 5.946 -27.123 1.00 57.94 92 HIS A O 1
ATOM 698 N N . LYS A 1 93 ? 26.221 5.105 -27.486 1.00 61.78 93 LYS A N 1
ATOM 699 C CA . LYS A 1 93 ? 25.958 3.811 -26.850 1.00 61.78 93 LYS A CA 1
ATOM 700 C C . LYS A 1 93 ? 26.592 3.842 -25.455 1.00 61.78 93 LYS A C 1
ATOM 702 O O . LYS A 1 93 ? 27.787 3.565 -25.362 1.00 61.78 93 LYS A O 1
ATOM 707 N N . PRO A 1 94 ? 25.850 4.196 -24.386 1.00 62.44 94 PRO A N 1
ATOM 708 C CA . PRO A 1 94 ? 26.306 3.874 -23.039 1.00 62.44 94 PRO A CA 1
ATOM 709 C C . PRO A 1 94 ? 26.585 2.371 -22.974 1.00 62.44 94 PRO A C 1
ATOM 711 O O . PRO A 1 94 ? 25.908 1.569 -23.629 1.00 62.44 94 PRO A O 1
ATOM 714 N N . SER A 1 95 ? 27.607 1.981 -22.222 1.00 73.31 95 SER A N 1
ATOM 715 C CA . SER A 1 95 ? 27.907 0.570 -22.002 1.00 73.31 95 SER A CA 1
ATOM 716 C C . SER A 1 95 ? 26.671 -0.148 -21.450 1.00 73.31 95 SER A C 1
ATOM 718 O O . SER A 1 95 ? 25.855 0.439 -20.736 1.00 73.31 95 SER A O 1
ATOM 720 N N . GLU A 1 96 ? 26.517 -1.438 -21.753 1.00 74.75 96 GLU A N 1
ATOM 721 C CA . GLU A 1 96 ? 25.397 -2.239 -21.228 1.00 74.75 96 GLU A CA 1
ATOM 722 C C . GLU A 1 96 ? 25.320 -2.167 -19.695 1.00 74.75 96 GLU A C 1
ATOM 724 O O . GLU A 1 96 ? 24.234 -2.165 -19.118 1.00 74.75 96 GLU A O 1
ATOM 729 N N . VAL A 1 97 ? 26.478 -2.011 -19.046 1.00 76.75 97 VAL A N 1
ATOM 730 C CA . VAL A 1 97 ? 26.617 -1.807 -17.603 1.00 76.75 97 VAL A CA 1
ATOM 731 C C . VAL A 1 97 ? 26.029 -0.466 -17.151 1.00 76.75 97 VAL A C 1
ATOM 733 O O . VAL A 1 97 ? 25.332 -0.425 -16.140 1.00 76.75 97 VAL A O 1
ATOM 736 N N . GLU A 1 98 ? 26.260 0.625 -17.882 1.00 79.19 98 GLU A N 1
ATOM 737 C CA . GLU A 1 98 ? 25.685 1.942 -17.573 1.00 79.19 98 GLU A CA 1
ATOM 738 C C . GLU A 1 98 ? 24.166 1.959 -17.763 1.00 79.19 98 GLU A C 1
ATOM 740 O O . GLU A 1 98 ? 23.448 2.492 -16.917 1.00 79.19 98 GLU A O 1
ATOM 745 N N . VAL A 1 99 ? 23.659 1.319 -18.823 1.00 82.25 99 VAL A N 1
ATOM 746 C CA . VAL A 1 99 ? 22.210 1.178 -19.043 1.00 82.25 99 VAL A CA 1
ATOM 747 C C . VAL A 1 99 ? 21.583 0.341 -17.932 1.00 82.25 99 VAL A C 1
ATOM 749 O O . VAL A 1 99 ? 20.576 0.745 -17.350 1.00 82.25 99 VAL A O 1
ATOM 752 N N . ALA A 1 100 ? 22.189 -0.801 -17.595 1.00 78.62 100 ALA A N 1
ATOM 753 C CA . ALA A 1 100 ? 21.713 -1.660 -16.518 1.00 78.62 100 ALA A CA 1
ATOM 754 C C . ALA A 1 100 ? 21.706 -0.920 -15.173 1.00 78.62 100 ALA A C 1
ATOM 756 O O . ALA A 1 100 ? 20.699 -0.963 -14.467 1.00 78.62 100 ALA A O 1
ATOM 757 N N . ARG A 1 101 ? 22.780 -0.183 -14.852 1.00 89.00 101 ARG A N 1
ATOM 758 C CA . ARG A 1 101 ? 22.864 0.664 -13.654 1.00 89.00 101 ARG A CA 1
ATOM 759 C C . ARG A 1 101 ? 21.735 1.691 -13.623 1.00 89.00 101 ARG A C 1
ATOM 761 O O . ARG A 1 101 ? 21.015 1.742 -12.634 1.00 89.00 101 ARG A O 1
ATOM 768 N N . MET A 1 102 ? 21.539 2.457 -14.695 1.00 86.69 102 MET A N 1
ATOM 769 C CA . MET A 1 102 ? 20.502 3.491 -14.761 1.00 86.69 102 MET A CA 1
ATOM 770 C C . MET A 1 102 ? 19.094 2.904 -14.581 1.00 86.69 102 MET A C 1
ATOM 772 O O . MET A 1 102 ? 18.274 3.444 -13.836 1.00 86.69 102 MET A O 1
ATOM 776 N N . VAL A 1 103 ? 18.806 1.772 -15.234 1.00 90.62 103 VAL A N 1
ATOM 777 C CA . VAL A 1 103 ? 17.518 1.076 -15.095 1.00 90.62 103 VAL A CA 1
ATOM 778 C C . VAL A 1 103 ? 17.322 0.572 -13.666 1.00 90.62 103 VAL A C 1
ATOM 780 O O . VAL A 1 103 ? 16.222 0.698 -13.126 1.00 90.62 103 VAL A O 1
ATOM 783 N N . MET A 1 104 ? 18.365 0.019 -13.041 1.00 92.56 104 MET A N 1
ATOM 784 C CA . MET A 1 104 ? 18.308 -0.435 -11.652 1.00 92.56 104 MET A CA 1
ATOM 785 C C . MET A 1 104 ? 18.107 0.730 -10.686 1.00 92.56 104 MET A C 1
ATOM 787 O O . MET A 1 104 ? 17.209 0.652 -9.858 1.00 92.56 104 MET A O 1
ATOM 791 N N . GLU A 1 105 ? 18.865 1.819 -10.814 1.00 93.25 105 GLU A N 1
ATOM 792 C CA . GLU A 1 105 ? 18.729 3.015 -9.974 1.00 93.25 105 GLU A CA 1
ATOM 793 C C . GLU A 1 105 ? 17.310 3.595 -10.068 1.00 93.25 105 GLU A C 1
ATOM 795 O O . GLU A 1 105 ? 16.681 3.854 -9.043 1.00 93.25 105 GLU A O 1
ATOM 800 N N . LYS A 1 106 ? 16.745 3.684 -11.281 1.00 93.69 106 LYS A N 1
ATOM 801 C CA . LYS A 1 106 ? 15.363 4.142 -11.481 1.00 93.69 106 LYS A CA 1
ATOM 802 C C . LYS A 1 106 ? 14.333 3.200 -10.850 1.00 93.69 106 LYS A C 1
ATOM 804 O O . LYS A 1 106 ? 13.387 3.666 -10.221 1.00 93.69 106 LYS A O 1
ATOM 809 N N . LYS A 1 107 ? 14.499 1.881 -11.009 1.00 93.50 107 LYS A N 1
ATOM 810 C CA . LYS A 1 107 ? 13.598 0.884 -10.402 1.00 93.50 107 LYS A CA 1
ATOM 811 C C . LYS A 1 107 ? 13.689 0.887 -8.879 1.00 93.50 107 LYS A C 1
ATOM 813 O O . LYS A 1 107 ? 12.661 0.797 -8.222 1.00 93.50 107 LYS A O 1
ATOM 818 N N . VAL A 1 108 ? 14.893 1.003 -8.325 1.00 95.19 108 VAL A N 1
ATOM 819 C CA . VAL A 1 108 ? 15.118 1.075 -6.877 1.00 95.19 108 VAL A CA 1
ATOM 820 C C . VAL A 1 108 ? 14.492 2.340 -6.304 1.00 95.19 108 VAL A C 1
ATOM 822 O O . VAL A 1 108 ? 13.774 2.229 -5.319 1.00 95.19 108 VAL A O 1
ATOM 825 N N . GLY A 1 109 ? 14.683 3.501 -6.940 1.00 95.88 109 GLY A N 1
ATOM 826 C CA . GLY A 1 109 ? 14.033 4.746 -6.521 1.00 95.88 109 GLY A CA 1
ATOM 827 C C . GLY A 1 109 ? 12.507 4.627 -6.519 1.00 95.88 109 GLY A C 1
ATOM 828 O O . GLY A 1 109 ? 11.876 4.859 -5.495 1.00 95.88 109 GLY A O 1
ATOM 829 N N . ALA A 1 110 ? 11.917 4.137 -7.616 1.00 94.88 110 ALA A N 1
ATOM 830 C CA . ALA A 1 110 ? 10.467 3.945 -7.704 1.00 94.88 110 ALA A CA 1
ATOM 831 C C . ALA A 1 110 ? 9.922 2.978 -6.634 1.00 94.88 110 ALA A C 1
ATOM 833 O O . ALA A 1 110 ? 8.864 3.221 -6.057 1.00 94.88 110 ALA A O 1
ATOM 834 N N . LEU A 1 111 ? 10.649 1.894 -6.341 1.00 96.00 111 LEU A N 1
ATOM 835 C CA . LEU A 1 111 ? 10.277 0.953 -5.282 1.00 96.00 111 LEU A CA 1
ATOM 836 C C . LEU A 1 111 ? 10.427 1.563 -3.883 1.00 96.00 111 LEU A C 1
ATOM 838 O O . LEU A 1 111 ? 9.600 1.294 -3.017 1.00 96.00 111 LEU A O 1
ATOM 842 N N . GLN A 1 112 ? 11.458 2.376 -3.646 1.00 95.88 112 GLN A N 1
ATOM 843 C CA . GLN A 1 112 ? 11.642 3.078 -2.375 1.00 95.88 112 GLN A CA 1
ATOM 844 C C . GLN A 1 112 ? 10.501 4.062 -2.115 1.00 95.88 112 GLN A C 1
ATOM 846 O O . GLN A 1 112 ? 9.959 4.070 -1.008 1.00 95.88 112 GLN A O 1
ATOM 851 N N . ASP A 1 113 ? 10.099 4.827 -3.129 1.00 96.06 113 ASP A N 1
ATOM 852 C CA . ASP A 1 113 ? 8.974 5.759 -3.036 1.00 96.06 113 ASP A CA 1
ATOM 853 C C . ASP A 1 113 ? 7.669 5.007 -2.746 1.00 96.06 113 ASP A C 1
ATOM 855 O O . ASP A 1 113 ? 6.950 5.349 -1.805 1.00 96.06 113 ASP A O 1
ATOM 859 N N . GLN A 1 114 ? 7.405 3.920 -3.482 1.00 96.25 114 GLN A N 1
ATOM 860 C CA . GLN A 1 114 ? 6.221 3.086 -3.277 1.00 96.25 114 GLN A CA 1
ATOM 861 C C . GLN A 1 114 ? 6.164 2.511 -1.855 1.00 96.25 114 GLN A C 1
ATOM 863 O O . GLN A 1 114 ? 5.153 2.654 -1.170 1.00 96.25 114 GLN A O 1
ATOM 868 N N . VAL A 1 115 ? 7.253 1.898 -1.382 1.00 96.88 115 VAL A N 1
ATOM 869 C CA . VAL A 1 115 ? 7.318 1.317 -0.031 1.00 96.88 115 VAL A CA 1
ATOM 870 C C . VAL A 1 115 ? 7.155 2.392 1.042 1.00 96.88 115 VAL A C 1
ATOM 872 O O . VAL A 1 115 ? 6.526 2.147 2.071 1.00 96.88 115 VAL A O 1
ATOM 875 N N . THR A 1 116 ? 7.703 3.588 0.820 1.00 96.12 116 THR A N 1
ATOM 876 C CA . THR A 1 116 ? 7.583 4.705 1.766 1.00 96.12 116 THR A CA 1
ATOM 877 C C . THR A 1 116 ? 6.135 5.178 1.881 1.00 96.12 116 THR A C 1
ATOM 879 O O . THR A 1 116 ? 5.636 5.329 3.000 1.00 96.12 116 THR A O 1
ATOM 882 N N . GLU A 1 117 ? 5.436 5.345 0.757 1.00 96.00 117 GLU A N 1
ATOM 883 C CA . GLU A 1 117 ? 4.028 5.751 0.750 1.00 96.00 117 GLU A CA 1
ATOM 884 C C . GLU A 1 117 ? 3.102 4.670 1.317 1.00 96.00 117 GLU A C 1
ATOM 886 O O . GLU A 1 117 ? 2.238 4.974 2.140 1.00 96.00 117 GLU A O 1
ATOM 891 N N . GLU A 1 118 ? 3.317 3.399 0.973 1.00 96.81 118 GLU A N 1
ATOM 892 C CA . GLU A 1 118 ? 2.560 2.283 1.554 1.00 96.81 118 GLU A CA 1
ATOM 893 C C . GLU A 1 118 ? 2.769 2.197 3.073 1.00 96.81 118 GLU A C 1
ATOM 895 O O . GLU A 1 118 ? 1.813 2.057 3.841 1.00 96.81 118 GLU A O 1
ATOM 900 N N . ALA A 1 119 ? 4.010 2.356 3.541 1.00 97.56 119 ALA A N 1
ATOM 901 C CA . ALA A 1 119 ? 4.315 2.376 4.967 1.00 97.56 119 ALA A CA 1
ATOM 902 C C . ALA A 1 119 ? 3.693 3.582 5.687 1.00 97.56 119 ALA A C 1
ATOM 904 O O . ALA A 1 119 ? 3.378 3.477 6.876 1.00 97.56 119 ALA A O 1
ATOM 905 N N . ARG A 1 120 ? 3.531 4.729 5.015 1.00 97.75 120 ARG A N 1
ATOM 906 C CA . ARG A 1 120 ? 2.821 5.894 5.560 1.00 97.75 120 ARG A CA 1
ATOM 907 C C . ARG A 1 120 ? 1.324 5.608 5.677 1.00 97.75 120 ARG A C 1
ATOM 909 O O . ARG A 1 120 ? 0.776 5.758 6.768 1.00 97.75 120 ARG A O 1
ATOM 916 N N . ALA A 1 121 ? 0.700 5.123 4.605 1.00 97.12 121 ALA A N 1
ATOM 917 C CA . ALA A 1 121 ? -0.724 4.791 4.576 1.00 97.12 121 ALA A CA 1
ATOM 918 C C . ALA A 1 121 ? -1.098 3.764 5.661 1.00 97.12 121 ALA A C 1
ATOM 920 O O . ALA A 1 121 ? -2.045 3.971 6.417 1.00 97.12 121 ALA A O 1
ATOM 921 N N . LEU A 1 122 ? -0.290 2.710 5.825 1.00 98.00 122 LEU A N 1
ATOM 922 C CA . LEU A 1 122 ? -0.490 1.705 6.876 1.00 98.00 122 LEU A CA 1
ATOM 923 C C . LEU A 1 122 ? -0.400 2.295 8.290 1.00 98.00 122 LEU A C 1
ATOM 925 O O . LEU A 1 122 ? -1.147 1.893 9.182 1.00 98.00 122 LEU A O 1
ATOM 929 N N . ARG A 1 123 ? 0.505 3.253 8.534 1.00 97.62 123 ARG A N 1
ATOM 930 C CA . ARG A 1 123 ? 0.598 3.919 9.847 1.00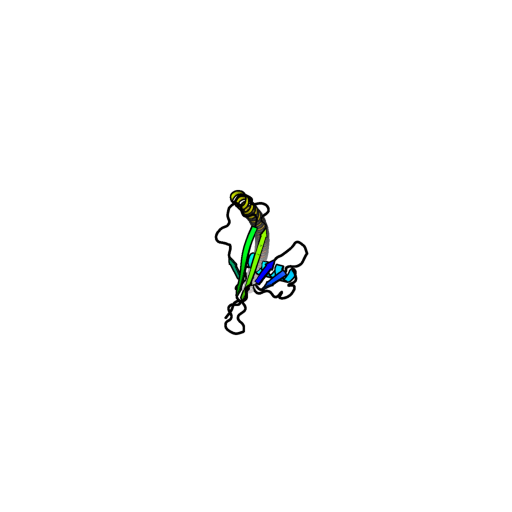 97.62 123 ARG A CA 1
ATOM 931 C C . ARG A 1 123 ? -0.645 4.749 10.145 1.00 97.62 123 ARG A C 1
ATOM 933 O O . ARG A 1 123 ? -1.103 4.738 11.286 1.00 97.62 123 ARG A O 1
ATOM 940 N N . GLU A 1 124 ? -1.176 5.444 9.145 1.00 97.75 124 GLU A N 1
ATOM 941 C CA . GLU A 1 124 ? -2.403 6.237 9.271 1.00 97.75 124 GLU A CA 1
ATOM 942 C C . GLU A 1 124 ? -3.612 5.339 9.560 1.00 97.75 124 GLU A C 1
ATOM 944 O O . GLU A 1 124 ? -4.366 5.609 10.498 1.00 97.75 124 GLU A O 1
ATOM 949 N N . GLU A 1 125 ? -3.740 4.216 8.851 1.00 98.25 125 GLU A N 1
ATOM 950 C CA . GLU A 1 125 ? -4.802 3.234 9.086 1.00 98.25 125 GLU A CA 1
ATOM 951 C C . GLU A 1 125 ? -4.725 2.639 10.501 1.00 98.25 125 GLU A C 1
ATOM 953 O O . GLU A 1 125 ? -5.719 2.615 11.231 1.00 98.25 125 GLU A O 1
ATOM 958 N N . VAL A 1 126 ? -3.530 2.236 10.948 1.00 98.06 126 VAL A N 1
ATOM 959 C CA . VAL A 1 126 ? -3.320 1.733 12.316 1.00 98.06 126 VAL A CA 1
ATOM 960 C C . VAL A 1 126 ? -3.653 2.797 13.363 1.00 98.06 126 VAL A C 1
ATOM 962 O O . VAL A 1 126 ? -4.217 2.466 14.409 1.00 98.06 126 VAL A O 1
ATOM 965 N N . SER A 1 127 ? -3.320 4.065 13.111 1.00 98.06 127 SER A N 1
ATOM 966 C CA . SER A 1 127 ? -3.671 5.167 14.013 1.00 98.06 127 SER A CA 1
ATOM 967 C C . SER A 1 127 ? -5.187 5.332 14.122 1.00 98.06 127 SER A C 1
ATOM 969 O O . SER A 1 127 ? -5.722 5.347 15.230 1.00 98.06 127 SER A O 1
ATOM 971 N N . SER A 1 128 ? -5.886 5.354 12.986 1.00 98.19 128 SER A N 1
ATOM 972 C CA . SER A 1 128 ? -7.348 5.456 12.937 1.00 98.19 128 SER A CA 1
ATOM 973 C C . SER A 1 128 ? -8.034 4.280 13.642 1.00 98.19 128 SER A C 1
ATOM 975 O O . SER A 1 128 ? -8.934 4.473 14.462 1.00 98.19 128 SER A O 1
ATOM 977 N N . LEU A 1 129 ? -7.562 3.050 13.412 1.00 98.19 129 LEU A N 1
ATOM 978 C CA . LEU A 1 129 ? -8.079 1.858 14.087 1.00 98.19 129 LEU A CA 1
ATOM 979 C C . LEU A 1 129 ? -7.887 1.930 15.607 1.00 98.19 129 LEU A C 1
ATOM 981 O O . LEU A 1 129 ? -8.792 1.563 16.359 1.00 98.19 129 LEU A O 1
ATOM 985 N N . ARG A 1 130 ? -6.739 2.427 16.083 1.00 98.12 130 ARG A N 1
ATOM 986 C CA . ARG A 1 130 ? -6.493 2.615 17.522 1.00 98.12 130 ARG A CA 1
ATOM 987 C C . ARG A 1 130 ? -7.458 3.623 18.137 1.00 98.12 130 ARG A C 1
ATOM 989 O O . ARG A 1 130 ? -7.982 3.355 19.217 1.00 98.12 130 ARG A O 1
ATOM 996 N N . GLU A 1 131 ? -7.713 4.737 17.460 1.00 98.06 131 GLU A N 1
ATOM 997 C CA . GLU A 1 131 ? -8.687 5.737 17.910 1.00 98.06 131 GLU A CA 1
ATOM 998 C C . GLU A 1 131 ? -10.100 5.149 17.985 1.00 98.06 131 GLU A C 1
ATOM 1000 O O . GLU A 1 131 ? -10.768 5.287 19.012 1.00 98.06 131 GLU A O 1
ATOM 1005 N N . MET A 1 132 ? -10.534 4.413 16.958 1.00 98.31 132 MET A N 1
ATOM 1006 C CA . MET A 1 132 ? -11.840 3.744 16.966 1.00 98.31 132 MET A CA 1
ATOM 1007 C C . MET A 1 132 ? -11.961 2.726 18.106 1.00 98.31 132 MET A C 1
ATOM 1009 O O . MET A 1 132 ? -12.977 2.697 18.800 1.00 98.31 132 MET A O 1
ATOM 1013 N N . VAL A 1 133 ? -10.924 1.921 18.362 1.00 98.44 133 VAL A N 1
ATOM 1014 C CA . VAL A 1 133 ? -10.915 0.975 19.492 1.00 98.44 133 VAL A CA 1
ATOM 1015 C C . VAL A 1 133 ? -11.033 1.709 20.829 1.00 98.44 133 VAL A C 1
ATOM 1017 O O . VAL A 1 133 ? -11.808 1.283 21.685 1.00 98.44 133 VAL A O 1
ATOM 1020 N N . GLN A 1 134 ? -10.319 2.822 21.015 1.00 98.00 134 GLN A N 1
ATOM 1021 C CA . GLN A 1 134 ? -10.428 3.630 22.234 1.00 98.00 134 GLN A CA 1
ATOM 1022 C C . GLN A 1 134 ? -11.835 4.215 22.408 1.00 98.00 134 GLN A C 1
ATOM 1024 O O . GLN A 1 134 ? -12.385 4.178 23.512 1.00 98.00 134 GLN A O 1
ATOM 1029 N N . GLN A 1 135 ? -12.446 4.710 21.330 1.00 98.25 135 GLN A N 1
ATOM 1030 C CA . GLN A 1 135 ? -13.814 5.229 21.356 1.00 98.25 135 GLN A CA 1
ATOM 1031 C C . GLN A 1 135 ? -14.830 4.137 21.711 1.00 98.25 135 GLN A C 1
ATOM 1033 O O . GLN A 1 135 ? -15.664 4.347 22.594 1.00 98.25 135 GLN A O 1
ATOM 1038 N N . LEU A 1 136 ? -14.724 2.956 21.097 1.00 98.25 136 LEU A N 1
ATOM 1039 C CA . LEU A 1 136 ? -15.594 1.815 21.395 1.00 98.25 136 LEU A CA 1
ATOM 1040 C C . LEU A 1 136 ? -15.422 1.326 22.836 1.00 98.25 136 LEU A C 1
ATOM 1042 O O . LEU A 1 136 ? -16.410 1.045 23.514 1.00 98.25 136 LEU A O 1
ATOM 1046 N N . GLN A 1 137 ? -14.190 1.277 23.348 1.00 98.12 137 GLN A N 1
ATOM 1047 C CA . GLN A 1 137 ? -13.938 0.951 24.753 1.00 98.12 137 GLN A CA 1
ATOM 1048 C C . GLN A 1 137 ? -14.576 1.979 25.692 1.00 98.12 137 GLN A C 1
ATOM 1050 O O . GLN A 1 137 ? -15.219 1.596 26.671 1.00 98.12 137 GLN A O 1
ATOM 1055 N N . ALA A 1 138 ? -14.446 3.273 25.394 1.00 97.81 138 ALA A N 1
ATOM 1056 C CA . ALA A 1 138 ? -15.069 4.327 26.188 1.00 97.81 138 ALA A CA 1
ATOM 1057 C C . ALA A 1 138 ? -16.603 4.228 26.167 1.00 97.81 138 ALA A C 1
ATOM 1059 O O . ALA A 1 138 ? -17.241 4.373 27.212 1.00 97.81 138 ALA A O 1
ATOM 1060 N N . GLN A 1 139 ? -17.199 3.944 25.007 1.00 98.19 139 GLN A N 1
ATOM 1061 C CA . GLN A 1 139 ? -18.639 3.734 24.881 1.00 98.19 139 GLN A CA 1
ATOM 1062 C C . GLN A 1 139 ? -19.104 2.521 25.693 1.00 98.19 139 GLN A C 1
ATOM 1064 O O . GLN A 1 139 ? -20.030 2.648 26.493 1.00 98.19 139 GLN A O 1
ATOM 1069 N N . LEU A 1 140 ? -18.414 1.385 25.574 1.00 98.12 140 LEU A N 1
ATOM 1070 C CA . LEU A 1 140 ? -18.738 0.173 26.323 1.00 98.12 140 LEU A CA 1
ATOM 1071 C C . LEU A 1 140 ? -18.698 0.412 27.841 1.00 98.12 140 LEU A C 1
ATOM 1073 O O . LEU A 1 140 ? -19.563 -0.070 28.571 1.00 98.12 140 LEU A O 1
ATOM 1077 N N . GLN A 1 141 ? -17.722 1.180 28.335 1.00 97.94 141 GLN A N 1
ATOM 1078 C CA . GLN A 1 141 ? -17.650 1.530 29.758 1.00 97.94 141 GLN A CA 1
ATOM 1079 C C . GLN A 1 141 ? -18.834 2.398 30.205 1.00 97.94 141 GLN A C 1
ATOM 1081 O O . GLN A 1 141 ? -19.367 2.183 31.295 1.00 97.94 141 GLN A O 1
ATOM 1086 N N . ARG A 1 142 ? -19.287 3.343 29.368 1.00 97.94 142 ARG A N 1
ATOM 1087 C CA . ARG A 1 142 ? -20.477 4.163 29.657 1.00 97.94 142 ARG A CA 1
ATOM 1088 C C . ARG A 1 142 ? -21.744 3.318 29.706 1.00 97.94 142 ARG A C 1
ATOM 1090 O O . ARG A 1 142 ? -22.503 3.436 30.664 1.00 97.94 142 ARG A O 1
ATOM 1097 N N . GLU A 1 143 ? -21.951 2.450 28.720 1.00 98.19 143 GLU A N 1
ATOM 1098 C CA . GLU A 1 143 ? -23.114 1.555 28.673 1.00 98.19 143 GLU A CA 1
ATOM 1099 C C . GLU A 1 143 ? -23.127 0.597 29.867 1.00 98.19 143 GLU A C 1
ATOM 1101 O O . GLU A 1 143 ? -24.153 0.430 30.527 1.00 98.19 143 GLU A O 1
ATOM 1106 N N . ARG A 1 144 ? -21.965 0.041 30.229 1.00 98.19 144 ARG A N 1
ATOM 1107 C CA . ARG A 1 144 ? -21.825 -0.800 31.421 1.00 98.19 144 ARG A CA 1
ATOM 1108 C C . ARG A 1 144 ? -22.175 -0.044 32.705 1.00 98.19 144 ARG A C 1
ATOM 1110 O O . ARG A 1 144 ? -22.837 -0.607 33.577 1.00 98.19 144 ARG A O 1
ATOM 1117 N N . ALA A 1 145 ? -21.736 1.207 32.838 1.00 97.88 145 ALA A N 1
ATOM 1118 C CA . ALA A 1 145 ? -22.061 2.038 33.992 1.00 97.88 145 ALA A CA 1
ATOM 1119 C C . ALA A 1 145 ? -23.564 2.356 34.055 1.00 97.88 145 ALA A C 1
ATOM 1121 O O . ALA A 1 145 ? -24.168 2.212 35.118 1.00 97.88 145 ALA A O 1
ATOM 1122 N N . ALA A 1 146 ? -24.178 2.714 32.924 1.00 97.75 146 ALA A N 1
ATOM 1123 C CA . ALA A 1 146 ? -25.614 2.971 32.831 1.00 97.75 146 ALA A CA 1
ATOM 1124 C C . ALA A 1 146 ? -26.434 1.735 33.234 1.00 97.75 146 ALA A C 1
ATOM 1126 O O . ALA A 1 146 ? -27.258 1.816 34.146 1.00 97.75 146 ALA A O 1
ATOM 1127 N N . ALA A 1 147 ? -26.119 0.570 32.661 1.00 97.62 147 ALA A N 1
ATOM 1128 C CA . ALA A 1 147 ? -26.775 -0.691 32.998 1.00 97.62 147 ALA A CA 1
ATOM 1129 C C . ALA A 1 147 ? -26.597 -1.066 34.481 1.00 97.62 147 ALA A C 1
ATOM 1131 O O . ALA A 1 147 ? -27.525 -1.555 35.126 1.00 97.62 147 ALA A O 1
ATOM 1132 N N . SER A 1 148 ? -25.418 -0.818 35.061 1.00 97.81 148 SER A N 1
ATOM 1133 C CA . SER A 1 148 ? -25.176 -1.047 36.491 1.00 97.81 148 SER A CA 1
ATOM 1134 C C . SER A 1 148 ? -26.075 -0.170 37.370 1.00 97.81 148 SER A C 1
ATOM 1136 O O . SER A 1 148 ? -26.637 -0.653 38.357 1.00 97.81 148 SER A O 1
ATOM 1138 N N . THR A 1 149 ? -26.230 1.106 37.013 1.00 97.94 149 THR A N 1
ATOM 1139 C CA . THR A 1 149 ? -27.129 2.036 37.706 1.00 97.94 149 THR A CA 1
ATOM 1140 C C . THR A 1 149 ? -28.577 1.570 37.605 1.00 97.94 149 THR A C 1
ATOM 1142 O O . THR A 1 149 ? -29.228 1.428 38.639 1.00 97.94 149 THR A O 1
ATOM 1145 N N . GLU A 1 150 ? -29.058 1.230 36.409 1.00 98.19 150 GLU A N 1
ATOM 1146 C CA . GLU A 1 150 ? -30.420 0.718 36.201 1.00 98.19 150 GLU A CA 1
ATOM 1147 C C . GLU A 1 150 ? -30.697 -0.541 37.033 1.00 98.19 150 GLU A C 1
ATOM 1149 O O . GLU A 1 150 ? -31.711 -0.627 37.731 1.00 98.19 150 GLU A O 1
ATOM 1154 N N . LEU A 1 151 ? -29.759 -1.494 37.047 1.00 97.75 151 LEU A N 1
ATOM 1155 C CA . LEU A 1 151 ? -29.869 -2.699 37.869 1.00 97.75 151 LEU A CA 1
ATOM 1156 C C . LEU A 1 151 ? -29.936 -2.378 39.365 1.00 97.75 151 LEU A C 1
ATOM 1158 O O . LEU A 1 151 ? -30.687 -3.026 40.101 1.00 97.75 151 LEU A O 1
ATOM 1162 N N . SER A 1 152 ? -29.165 -1.395 39.836 1.00 97.25 152 SER A N 1
ATOM 1163 C CA . SER A 1 152 ? -29.208 -0.959 41.235 1.00 97.25 152 SER A CA 1
ATOM 1164 C C . SER A 1 152 ? -30.571 -0.364 41.605 1.00 97.25 152 SER A C 1
ATOM 1166 O O . SER A 1 152 ? -31.141 -0.731 42.636 1.00 97.25 152 SER A O 1
ATOM 1168 N N . THR A 1 153 ? -31.142 0.463 40.726 1.00 97.81 153 THR A N 1
ATOM 1169 C CA . THR A 1 153 ? -32.452 1.090 40.911 1.00 97.81 153 THR A CA 1
ATOM 1170 C C . THR A 1 153 ? -33.558 0.042 40.946 1.00 97.81 153 THR A C 1
ATOM 1172 O 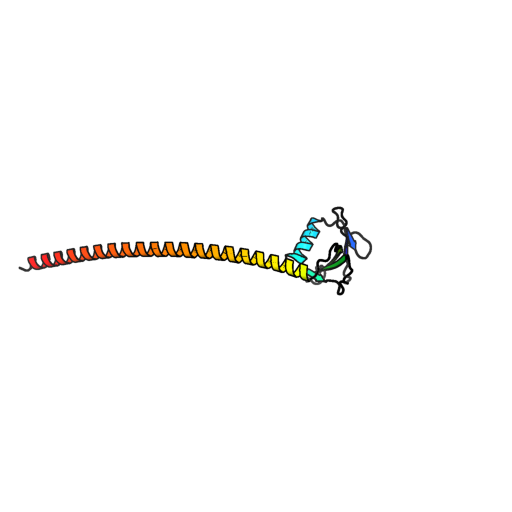O . THR A 1 153 ? -34.355 0.018 41.885 1.00 97.81 153 THR A O 1
ATOM 1175 N N . LEU A 1 154 ? -33.563 -0.885 39.984 1.00 97.62 154 LEU A N 1
ATOM 1176 C CA . LEU A 1 154 ? -34.525 -1.988 39.935 1.00 97.62 154 LEU A CA 1
ATOM 1177 C C . LEU A 1 154 ? -34.425 -2.887 41.174 1.00 97.62 154 LEU A C 1
ATOM 1179 O O . LEU A 1 154 ? -35.445 -3.271 41.749 1.00 97.62 154 LEU A O 1
ATOM 1183 N N . ARG A 1 155 ? -33.208 -3.192 41.649 1.00 97.06 155 ARG A N 1
ATOM 1184 C CA . ARG A 1 155 ? -33.016 -3.936 42.906 1.00 97.06 155 ARG A CA 1
ATOM 1185 C C . ARG A 1 155 ? -33.624 -3.200 44.099 1.00 97.06 155 ARG A C 1
ATOM 1187 O O . ARG A 1 155 ? -34.278 -3.849 44.916 1.00 97.06 155 ARG A O 1
ATOM 1194 N N . GLY A 1 156 ? -33.436 -1.883 44.189 1.00 96.75 156 GLY A N 1
ATOM 1195 C CA . GLY A 1 156 ? -34.059 -1.043 45.215 1.00 96.75 156 GLY A CA 1
ATOM 1196 C C . GLY A 1 156 ? -35.585 -1.127 45.174 1.00 96.75 156 GLY A C 1
ATOM 1197 O O . GLY A 1 156 ? -36.208 -1.473 46.177 1.00 96.75 156 GLY A O 1
ATOM 1198 N N . GLN A 1 157 ? -36.177 -0.939 43.992 1.00 96.56 157 GLN A N 1
ATOM 1199 C CA . GLN A 1 157 ? -37.626 -1.035 43.789 1.00 96.56 157 GLN A CA 1
ATOM 1200 C C . GLN A 1 157 ? -38.176 -2.406 44.209 1.00 96.56 157 GLN A C 1
ATOM 1202 O O . GLN A 1 157 ? -39.144 -2.486 44.963 1.00 96.56 157 GLN A O 1
ATOM 1207 N N . VAL A 1 158 ? -37.540 -3.508 43.796 1.00 96.31 158 VAL A N 1
ATOM 1208 C CA . VAL A 1 158 ? -37.969 -4.865 44.182 1.00 96.31 158 VAL A CA 1
ATOM 1209 C C . VAL A 1 158 ? -37.900 -5.072 45.699 1.00 96.31 158 VAL A C 1
ATOM 1211 O O . VAL A 1 158 ? -38.778 -5.722 46.274 1.00 96.31 158 VAL A O 1
ATOM 1214 N N . GLN A 1 159 ? -36.876 -4.541 46.373 1.00 94.50 159 GLN A N 1
ATOM 1215 C CA . GLN A 1 159 ? -36.784 -4.614 47.833 1.00 94.50 159 GLN A CA 1
ATOM 1216 C C . GLN A 1 159 ? -37.907 -3.831 48.519 1.00 94.50 159 GLN A C 1
ATOM 1218 O O . GLN A 1 159 ? -38.485 -4.330 49.488 1.00 94.50 159 GLN A O 1
ATOM 1223 N N . GLU A 1 160 ? -38.250 -2.646 48.016 1.00 93.50 160 GLU A N 1
ATOM 1224 C CA . GLU A 1 160 ? -39.385 -1.871 48.518 1.00 93.50 160 GLU A CA 1
ATOM 1225 C C . GLU A 1 160 ? -40.706 -2.614 48.325 1.00 93.50 160 GLU A C 1
ATOM 1227 O O . GLU A 1 160 ? -41.435 -2.807 49.300 1.00 93.50 160 GLU A O 1
ATOM 1232 N N . TYR A 1 161 ? -40.981 -3.135 47.126 1.00 93.31 161 TYR A N 1
ATOM 1233 C CA . TYR A 1 161 ? -42.177 -3.945 46.866 1.00 93.31 161 TYR A CA 1
ATOM 1234 C C . TYR A 1 161 ? -42.279 -5.147 47.813 1.00 93.31 161 TYR A C 1
ATOM 1236 O O . TYR A 1 161 ? -43.343 -5.402 48.383 1.00 93.31 161 TYR A O 1
ATOM 1244 N N . LYS A 1 162 ? -41.167 -5.851 48.066 1.00 92.31 162 LYS A N 1
ATOM 1245 C CA . LYS A 1 162 ? -41.123 -6.950 49.048 1.00 92.31 162 LYS A CA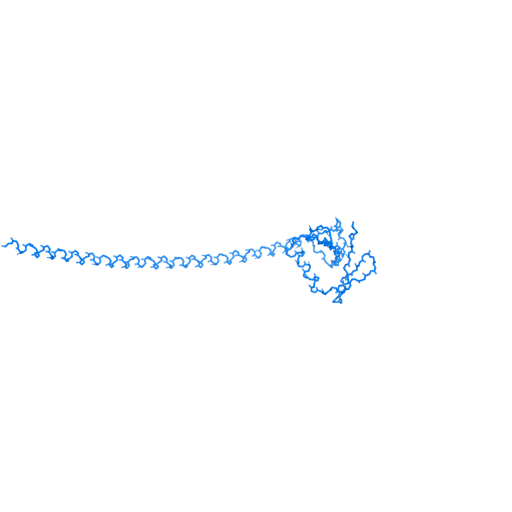 1
ATOM 1246 C C . LYS A 1 162 ? -41.457 -6.482 50.468 1.00 92.31 162 LYS A C 1
ATOM 1248 O O . LYS A 1 162 ? -42.132 -7.207 51.199 1.00 92.31 162 LYS A O 1
ATOM 1253 N N . ARG A 1 163 ? -41.005 -5.291 50.877 1.00 88.50 163 ARG A N 1
ATOM 1254 C CA . ARG A 1 163 ? -41.333 -4.709 52.191 1.00 88.50 163 ARG A CA 1
ATOM 1255 C C . ARG A 1 163 ? -42.812 -4.336 52.291 1.00 88.50 163 ARG A C 1
ATOM 1257 O O . ARG A 1 163 ? -43.423 -4.642 53.311 1.00 88.50 163 ARG A O 1
ATOM 1264 N N . TYR A 1 164 ? -43.390 -3.726 51.257 1.00 86.19 164 TYR A N 1
ATOM 1265 C CA . TYR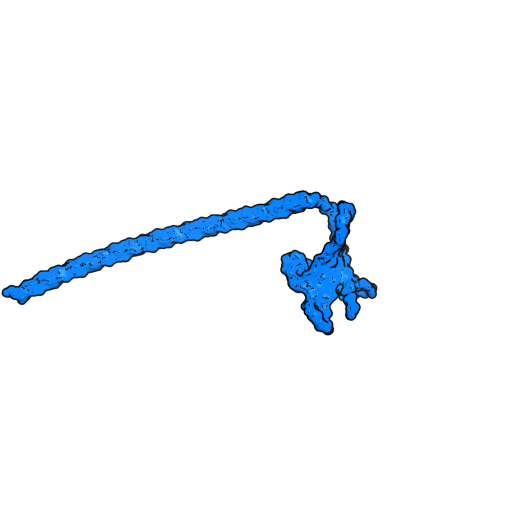 A 1 164 ? -44.816 -3.382 51.229 1.00 86.19 164 TYR A CA 1
ATOM 1266 C C . TYR A 1 164 ? -45.715 -4.621 51.249 1.00 86.19 164 TYR A C 1
ATOM 1268 O O . TYR A 1 164 ? -46.675 -4.657 52.015 1.00 86.19 164 TYR A O 1
ATOM 1276 N N . GLY A 1 165 ? -45.373 -5.663 50.483 1.00 81.50 165 GLY A N 1
ATOM 1277 C CA . GLY A 1 165 ? -46.110 -6.928 50.485 1.00 81.50 165 GLY A CA 1
ATOM 1278 C C . GLY A 1 165 ? -46.148 -7.591 51.865 1.00 81.50 165 GLY A C 1
ATOM 1279 O O . GLY A 1 165 ? -47.209 -8.016 52.306 1.00 81.50 165 GLY A O 1
ATOM 1280 N N . ARG A 1 166 ? -45.027 -7.603 52.603 1.00 73.75 166 ARG A N 1
ATOM 1281 C CA . ARG A 1 166 ? -44.982 -8.169 53.966 1.00 73.75 166 ARG A CA 1
ATOM 1282 C C . ARG A 1 166 ? -45.830 -7.404 54.985 1.00 73.75 166 ARG A C 1
ATOM 1284 O O . ARG A 1 166 ? -46.343 -8.025 55.904 1.00 73.75 166 ARG A O 1
ATOM 1291 N N . ARG A 1 167 ? -45.991 -6.084 54.839 1.00 70.44 167 ARG A N 1
ATOM 1292 C CA . ARG A 1 167 ? -46.788 -5.267 55.776 1.00 70.44 167 ARG A CA 1
ATOM 1293 C C . ARG A 1 167 ? -48.301 -5.426 55.616 1.00 70.44 167 ARG A C 1
ATOM 1295 O O . ARG A 1 167 ? -49.018 -4.992 56.500 1.00 70.44 167 ARG A O 1
ATOM 1302 N N . ARG A 1 168 ? -48.787 -6.002 54.511 1.00 59.81 168 ARG A N 1
ATOM 1303 C CA . ARG A 1 168 ? -50.226 -6.251 54.291 1.00 59.81 168 ARG A CA 1
ATOM 1304 C C . ARG A 1 168 ? -50.704 -7.630 54.765 1.00 59.81 168 ARG A C 1
ATOM 1306 O O . ARG A 1 168 ? -51.894 -7.899 54.676 1.00 59.81 168 ARG A O 1
ATOM 1313 N N . VAL A 1 169 ? -49.794 -8.506 55.194 1.00 57.94 169 VAL A N 1
ATOM 1314 C CA . VAL A 1 169 ? -50.098 -9.896 55.604 1.00 57.94 169 VAL A CA 1
ATOM 1315 C C . VAL A 1 169 ? -50.106 -10.056 57.138 1.00 57.94 169 VAL A C 1
ATOM 1317 O O . VAL A 1 169 ? -50.365 -11.144 57.640 1.00 57.94 169 VAL A O 1
ATOM 1320 N N . LEU A 1 170 ? -49.842 -8.978 57.883 1.00 45.69 170 LEU A N 1
ATOM 1321 C CA . LEU A 1 170 ? -49.980 -8.883 59.342 1.00 45.69 170 LEU A CA 1
ATOM 1322 C C . LEU A 1 170 ? -51.187 -8.006 59.675 1.00 45.69 170 LEU A C 1
ATOM 1324 O O . LEU A 1 170 ? -51.856 -8.314 60.681 1.00 45.69 170 LEU A O 1
#

Sequence (170 aa):
SSGKKFSCSISDKEQASLHLHEGAPLGLCGMESLCQFMEDAFVLQKPGFSCSLPEFLESSVSSMSLTISYDNGMSGYAAVRFQMQVHLALFHKPSEVEVARMVMEKKVGALQDQVTEEARALREEVSSLREMVQQLQAQLQRERAAASTELSTLRGQVQEYKRYGRRRVL

pLDDT: mean 73.4, std 21.13, range [29.47, 98.44]

Foldseek 3Di:
DDDWAWEWDDDPPQWIFIDTPPDDTPDTDHVVVVVVVVCCVPVVVPPQKDKDFPPDDDPPQQKGWIKIWGWPPDDDPPTDIYIYIDIGGNPDDDPPVVVVVVVVVVVVVVVVVVVVVVVVVVVVVVVVVVVVVVVVVVVVVVVVVVVVVVVVVVVVVVVVVVVVVVVVVD

Organism: Heterosigma akashiwo (NCBI:txid2829)

Secondary structure (DSSP, 8-state):
--PPPEEEEEETTTEEEEEETTS-EEEEE-HHHHHHHHIIIIIS--TTEEEE--S---TT-SEEEEEEEEE----GGG--EEEEEEEEE-S----HHHHHHHHHHHHHHHHHHHHHHHHHHHHHHHHHHHHHHHHHHHHHHHHHHHHHHHHHHHHHHHHHHHHHHHHT--

Radius of gyration: 38.53 Å; chains: 1; bounding box: 80×32×115 Å